Protein AF-A0A520UQL9-F1 (afdb_monomer)

Nearest PDB structures (foldseek):
  7ajf-assembly1_P  TM=7.654E-01  e=9.853E+00  Bos taurus

Structure (mmCIF, N/CA/C/O backbone):
data_AF-A0A520UQL9-F1
#
_entry.id   AF-A0A520UQL9-F1
#
loop_
_atom_site.group_PDB
_atom_site.id
_atom_site.type_symbol
_atom_site.label_atom_id
_atom_site.label_alt_id
_atom_site.label_comp_id
_atom_site.label_asym_id
_atom_site.label_entity_id
_atom_site.label_seq_id
_atom_site.pdbx_PDB_ins_code
_atom_site.Cartn_x
_atom_site.Cartn_y
_atom_site.Cartn_z
_atom_site.occupancy
_atom_site.B_iso_or_equiv
_atom_site.auth_seq_id
_atom_site.auth_comp_id
_atom_site.auth_asym_id
_atom_site.auth_atom_id
_atom_site.pdbx_PDB_model_num
ATOM 1 N N . MET A 1 1 ? -14.254 -18.104 26.180 1.00 41.47 1 MET A N 1
ATOM 2 C CA . MET A 1 1 ? -14.818 -17.098 25.251 1.00 41.47 1 MET A CA 1
ATOM 3 C C . MET A 1 1 ? -13.662 -16.304 24.652 1.00 41.47 1 MET A C 1
ATOM 5 O O . MET A 1 1 ? -13.030 -15.528 25.357 1.00 41.47 1 MET A O 1
ATOM 9 N N . LYS A 1 2 ? -13.276 -16.599 23.405 1.00 42.84 2 LYS A N 1
ATOM 10 C CA . LYS A 1 2 ? -12.095 -16.009 22.752 1.00 42.84 2 LYS A CA 1
ATOM 11 C C . LYS A 1 2 ? -12.445 -14.559 22.393 1.00 42.84 2 LYS A C 1
ATOM 13 O O . LYS A 1 2 ? -13.235 -14.341 21.482 1.00 42.84 2 LYS A O 1
ATOM 18 N N . LYS A 1 3 ? -11.952 -13.603 23.193 1.00 49.78 3 LYS A N 1
ATOM 19 C CA . LYS A 1 3 ? -12.122 -12.146 23.032 1.00 49.78 3 LYS A CA 1
ATOM 20 C C . LYS A 1 3 ? -11.879 -11.794 21.561 1.00 49.78 3 LYS A C 1
ATOM 22 O O . LYS A 1 3 ? -10.737 -11.849 21.113 1.00 49.78 3 LYS A O 1
ATOM 27 N N . GLN A 1 4 ? -12.937 -11.513 20.800 1.00 57.47 4 GLN A N 1
ATOM 28 C CA . GLN A 1 4 ? -12.778 -11.060 19.423 1.00 57.47 4 GLN A CA 1
ATOM 29 C C . GLN A 1 4 ? -12.063 -9.702 19.482 1.00 57.47 4 GLN A C 1
ATOM 31 O O . GLN A 1 4 ? -12.549 -8.798 20.169 1.00 57.47 4 GLN A O 1
ATOM 36 N N . PRO A 1 5 ? -10.872 -9.556 18.877 1.00 57.28 5 PRO A N 1
ATOM 37 C CA . PRO A 1 5 ? -10.184 -8.278 18.868 1.00 57.28 5 PRO A CA 1
ATOM 38 C C . PRO A 1 5 ? -11.042 -7.269 18.106 1.00 57.28 5 PRO A C 1
ATOM 40 O O . PRO A 1 5 ? -11.593 -7.586 17.054 1.00 57.28 5 PRO A O 1
ATOM 43 N N . ASN A 1 6 ? -11.164 -6.067 18.673 1.00 64.06 6 ASN A N 1
ATOM 44 C CA . ASN A 1 6 ? -11.998 -4.991 18.142 1.00 64.06 6 ASN A CA 1
ATOM 45 C C . ASN A 1 6 ? -11.772 -4.843 16.624 1.00 64.06 6 ASN A C 1
ATOM 47 O O . ASN A 1 6 ? -10.610 -4.718 16.216 1.00 64.06 6 ASN A O 1
ATOM 51 N N . PRO A 1 7 ? -12.827 -4.818 15.793 1.00 66.31 7 PRO A N 1
ATOM 52 C CA . PRO A 1 7 ? -12.692 -4.854 14.337 1.00 66.31 7 PRO A CA 1
ATOM 53 C C . PRO A 1 7 ? -11.847 -3.690 13.793 1.00 66.31 7 PRO A C 1
ATOM 55 O O . PRO A 1 7 ? -11.130 -3.871 12.816 1.00 66.31 7 PRO A O 1
ATOM 58 N N . ILE A 1 8 ? -11.813 -2.551 14.501 1.00 65.00 8 ILE A N 1
ATOM 59 C CA . ILE A 1 8 ? -10.966 -1.376 14.217 1.00 65.00 8 ILE A CA 1
ATOM 60 C C . ILE A 1 8 ? -9.467 -1.706 14.310 1.00 65.00 8 ILE A C 1
ATOM 62 O O . ILE A 1 8 ? -8.668 -1.255 13.494 1.00 65.00 8 ILE A O 1
ATOM 66 N N . LYS A 1 9 ? -9.060 -2.498 15.311 1.00 69.94 9 LYS A N 1
ATOM 67 C CA . LYS A 1 9 ? -7.645 -2.837 15.540 1.00 69.94 9 LYS A CA 1
ATOM 68 C C . LYS A 1 9 ? -7.132 -3.792 14.468 1.00 69.94 9 LYS A C 1
ATOM 70 O O . LYS A 1 9 ? -6.023 -3.628 13.974 1.00 69.94 9 LYS A O 1
ATOM 75 N N . VAL A 1 10 ? -7.968 -4.757 14.086 1.00 71.25 10 VAL A N 1
ATOM 76 C CA . VAL A 1 10 ? -7.693 -5.690 12.983 1.00 71.25 10 VAL A CA 1
ATOM 77 C C . VAL A 1 10 ? -7.569 -4.928 11.665 1.00 71.25 10 VAL A C 1
ATOM 79 O O . VAL A 1 10 ? -6.705 -5.211 10.844 1.00 71.25 10 VAL A O 1
ATOM 82 N N . PHE A 1 11 ? -8.383 -3.898 11.499 1.00 72.44 11 PHE A N 1
ATOM 83 C CA . PHE A 1 11 ? -8.328 -2.997 10.367 1.00 72.44 11 PHE A CA 1
ATOM 84 C C . PHE A 1 11 ? -7.072 -2.176 10.230 1.00 72.44 11 PHE A C 1
ATOM 86 O O . PHE A 1 11 ? -6.502 -2.113 9.147 1.00 72.44 11 PHE A O 1
ATOM 93 N N . ALA A 1 12 ? -6.672 -1.529 11.323 1.00 79.44 12 ALA A N 1
ATOM 94 C CA . ALA A 1 12 ? -5.479 -0.712 11.348 1.00 79.44 12 ALA A CA 1
ATOM 95 C C . ALA A 1 12 ? -4.261 -1.573 11.001 1.00 79.44 12 ALA A C 1
ATOM 97 O O . ALA A 1 12 ? -3.436 -1.161 10.194 1.00 79.44 12 ALA A O 1
ATOM 98 N N . LEU A 1 13 ? -4.210 -2.800 11.532 1.00 78.31 13 LEU A N 1
ATOM 99 C CA . LEU A 1 13 ? -3.146 -3.754 11.241 1.00 78.31 13 LEU A CA 1
ATOM 100 C C . LEU A 1 13 ? -3.134 -4.174 9.763 1.00 78.31 13 LEU A C 1
ATOM 102 O O . LEU A 1 13 ? -2.097 -4.078 9.118 1.00 78.31 13 LEU A O 1
ATOM 106 N N . ILE A 1 14 ? -4.288 -4.556 9.209 1.00 74.56 14 ILE A N 1
ATOM 107 C CA . ILE A 1 14 ? -4.409 -4.941 7.794 1.00 74.56 14 ILE A CA 1
ATOM 108 C C . ILE A 1 14 ? -4.089 -3.757 6.875 1.00 74.56 14 ILE A C 1
ATOM 110 O O . ILE A 1 14 ? -3.357 -3.919 5.909 1.00 74.56 14 ILE A O 1
ATOM 114 N N . SER A 1 15 ? -4.580 -2.554 7.179 1.00 75.94 15 SER A N 1
ATOM 115 C C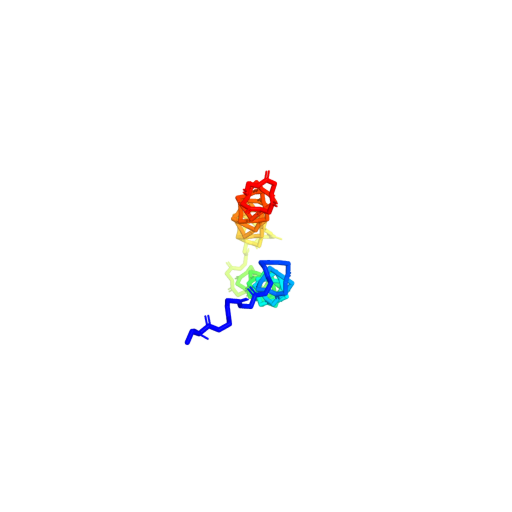A . SER A 1 15 ? -4.311 -1.346 6.387 1.00 75.94 15 SER A CA 1
ATOM 116 C C . SER A 1 15 ? -2.827 -0.976 6.408 1.00 75.94 15 SER A C 1
ATOM 118 O O . SER A 1 15 ? -2.276 -0.566 5.388 1.00 75.94 15 SER A O 1
ATOM 120 N N . PHE A 1 16 ? -2.164 -1.159 7.550 1.00 82.88 16 PHE A N 1
ATOM 121 C CA . PHE A 1 16 ? -0.725 -0.954 7.684 1.00 82.88 16 PHE A CA 1
ATOM 122 C C . PHE A 1 16 ? 0.066 -1.972 6.849 1.00 82.88 16 PHE A C 1
ATOM 124 O O . PHE A 1 16 ? 0.957 -1.597 6.089 1.00 82.88 16 PHE A O 1
ATOM 131 N N . GLU A 1 17 ? -0.316 -3.247 6.913 1.00 78.06 17 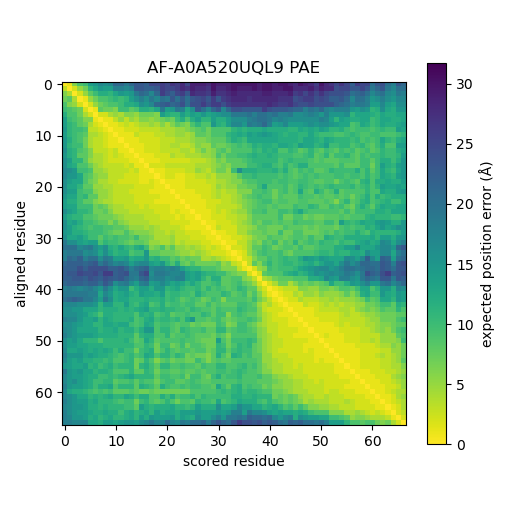GLU A N 1
ATOM 132 C CA . GLU A 1 17 ? 0.293 -4.332 6.136 1.00 78.06 17 GLU A CA 1
ATOM 133 C C . GLU A 1 17 ? 0.074 -4.157 4.616 1.00 78.06 17 GLU A C 1
ATOM 135 O O . GLU A 1 17 ? 0.993 -4.330 3.806 1.00 78.06 17 GLU A O 1
ATOM 140 N N . MET A 1 18 ? -1.119 -3.706 4.219 1.00 79.19 18 MET A N 1
ATOM 141 C CA . MET A 1 18 ? -1.440 -3.323 2.843 1.00 79.19 18 MET A CA 1
ATOM 142 C C . MET A 1 18 ? -0.609 -2.129 2.371 1.00 79.19 18 MET A C 1
ATOM 144 O O . MET A 1 18 ? -0.089 -2.158 1.259 1.00 79.19 18 MET A O 1
ATOM 148 N N . GLY A 1 19 ? -0.452 -1.096 3.204 1.00 81.44 19 GLY A N 1
ATOM 149 C CA . GLY A 1 19 ? 0.362 0.080 2.894 1.00 81.44 19 GLY A CA 1
ATOM 150 C C . GLY A 1 19 ? 1.816 -0.285 2.599 1.00 81.44 19 GLY A C 1
ATOM 151 O O . GLY A 1 19 ? 2.375 0.166 1.597 1.00 81.44 19 GLY A O 1
ATOM 152 N N . ILE A 1 20 ? 2.396 -1.174 3.414 1.00 85.38 20 ILE A N 1
ATOM 153 C CA . ILE A 1 20 ? 3.739 -1.724 3.184 1.00 85.38 20 ILE A CA 1
ATOM 154 C C . ILE A 1 20 ? 3.787 -2.467 1.846 1.00 85.38 20 ILE A C 1
ATOM 156 O O . ILE A 1 20 ? 4.692 -2.229 1.047 1.00 85.38 20 ILE A O 1
ATOM 160 N N . THR A 1 21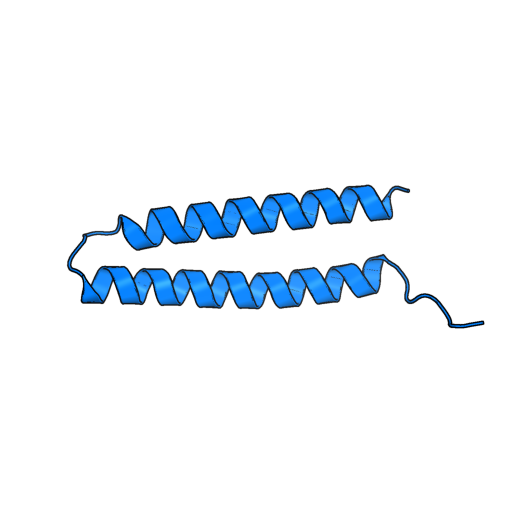 ? 2.795 -3.314 1.565 1.00 79.50 21 THR A N 1
ATOM 161 C CA . THR A 1 21 ? 2.721 -4.090 0.317 1.00 79.50 21 THR A CA 1
ATOM 162 C C . THR A 1 21 ? 2.630 -3.189 -0.919 1.00 79.50 21 THR A C 1
ATOM 164 O O . THR A 1 21 ? 3.366 -3.401 -1.881 1.00 79.50 21 THR A O 1
ATOM 167 N N . ILE A 1 22 ? 1.792 -2.146 -0.896 1.00 79.19 22 ILE A N 1
ATOM 168 C CA . ILE A 1 22 ? 1.636 -1.180 -2.001 1.00 79.19 22 ILE A CA 1
ATOM 169 C C . ILE A 1 22 ? 2.925 -0.386 -2.214 1.00 79.19 22 ILE A C 1
ATOM 171 O O . ILE A 1 22 ? 3.337 -0.178 -3.354 1.00 79.19 22 ILE A O 1
ATOM 175 N N . PHE A 1 23 ? 3.587 0.039 -1.134 1.00 81.56 23 PHE A N 1
ATOM 176 C CA . PHE A 1 23 ? 4.865 0.743 -1.222 1.00 81.56 23 PHE A CA 1
ATOM 177 C C . PHE A 1 23 ? 5.954 -0.146 -1.834 1.00 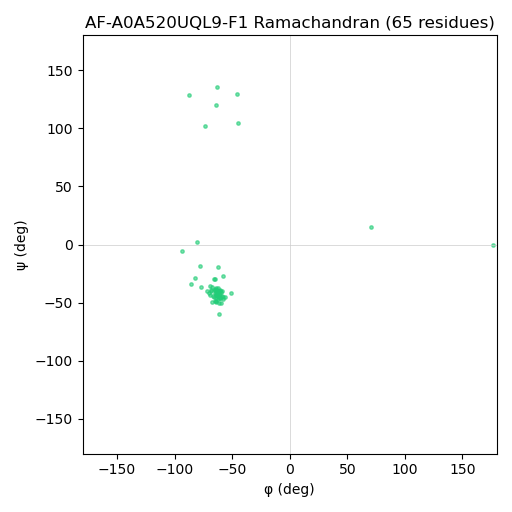81.56 23 PHE A C 1
ATOM 179 O O . PHE A 1 23 ? 6.696 0.298 -2.716 1.00 81.56 23 PHE A O 1
ATOM 186 N N . LEU A 1 24 ? 6.007 -1.417 -1.422 1.00 82.25 24 LEU A N 1
ATOM 187 C CA . LEU A 1 24 ? 6.928 -2.404 -1.976 1.00 82.25 24 LEU A CA 1
ATOM 188 C C . LEU A 1 24 ? 6.667 -2.611 -3.473 1.00 82.25 24 LEU A C 1
ATOM 190 O O . LEU A 1 24 ? 7.588 -2.479 -4.275 1.00 82.25 24 LEU A O 1
ATOM 194 N N . PHE A 1 25 ? 5.409 -2.851 -3.856 1.00 70.94 25 PHE A N 1
ATOM 195 C CA . PHE A 1 25 ? 4.998 -3.046 -5.248 1.00 70.94 25 PHE A CA 1
ATOM 196 C C . PHE A 1 25 ? 5.227 -1.806 -6.118 1.00 70.94 25 PHE A C 1
ATOM 198 O O . PHE A 1 25 ? 5.676 -1.943 -7.250 1.00 70.94 25 PHE A O 1
ATOM 205 N N . SER A 1 26 ? 4.990 -0.596 -5.607 1.00 72.06 26 SER A N 1
ATOM 206 C CA . SER A 1 26 ? 5.266 0.650 -6.334 1.00 72.06 26 SER A CA 1
ATOM 207 C C . SER A 1 26 ? 6.764 0.826 -6.603 1.00 72.06 26 SER A C 1
ATOM 209 O O . SER A 1 26 ? 7.169 1.183 -7.713 1.00 72.06 26 SER A O 1
ATOM 211 N N . ARG A 1 27 ? 7.612 0.515 -5.614 1.00 76.06 27 ARG A N 1
ATOM 212 C CA . ARG A 1 27 ? 9.072 0.554 -5.776 1.00 76.06 27 ARG A CA 1
ATOM 213 C C . ARG A 1 27 ? 9.569 -0.530 -6.735 1.00 76.06 27 ARG A C 1
ATOM 215 O O . ARG A 1 27 ? 10.481 -0.269 -7.516 1.00 76.06 27 ARG A O 1
ATOM 222 N N . LEU A 1 28 ? 8.952 -1.708 -6.703 1.00 77.38 28 LEU A N 1
ATOM 223 C CA . LEU A 1 28 ? 9.253 -2.817 -7.608 1.00 77.38 28 LEU A CA 1
ATOM 224 C C . LEU A 1 28 ? 8.815 -2.493 -9.045 1.00 77.38 28 LEU A C 1
ATOM 226 O O . LEU A 1 28 ? 9.577 -2.732 -9.973 1.00 77.38 28 LEU A O 1
ATOM 230 N N . GLY A 1 29 ? 7.663 -1.841 -9.229 1.00 71.62 29 GLY A N 1
ATOM 231 C CA . GLY A 1 29 ? 7.210 -1.331 -10.526 1.00 71.62 29 GLY A CA 1
ATOM 232 C C . GLY A 1 29 ? 8.211 -0.356 -11.149 1.00 71.62 29 GLY A C 1
ATOM 233 O O . GLY A 1 29 ? 8.590 -0.538 -12.302 1.00 71.62 29 GLY A O 1
ATOM 234 N N . LYS A 1 30 ? 8.738 0.589 -10.353 1.00 71.00 30 LYS A N 1
ATOM 235 C CA . LYS A 1 30 ? 9.807 1.509 -10.793 1.00 71.00 30 LYS A CA 1
ATOM 236 C C . LYS A 1 30 ? 11.083 0.783 -11.211 1.00 71.00 30 LYS A C 1
ATOM 23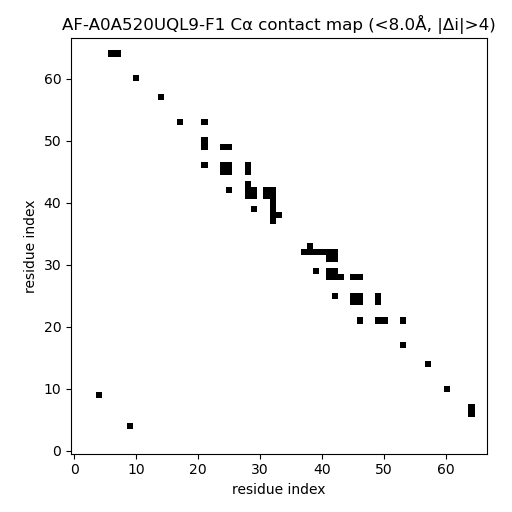8 O O . LYS A 1 30 ? 11.734 1.193 -12.166 1.00 71.00 30 LYS A O 1
ATOM 243 N N . TRP A 1 31 ? 11.452 -0.275 -10.490 1.00 73.12 31 TRP A N 1
ATOM 244 C CA . TRP A 1 31 ? 12.612 -1.094 -10.842 1.00 73.12 31 TRP A CA 1
ATOM 245 C C . TRP A 1 31 ? 12.376 -1.892 -12.128 1.00 73.12 31 TRP A C 1
ATOM 247 O O . TRP A 1 31 ? 13.291 -2.045 -12.933 1.00 73.12 31 TRP A O 1
ATOM 257 N N . LEU A 1 32 ? 11.145 -2.355 -12.348 1.00 69.12 32 LEU A N 1
ATOM 258 C CA . LEU A 1 32 ? 10.763 -3.091 -13.545 1.00 69.12 32 LEU A CA 1
ATOM 259 C C . LEU A 1 32 ? 10.770 -2.197 -14.795 1.00 69.12 32 LEU A C 1
ATOM 261 O O . LEU A 1 32 ? 11.331 -2.606 -15.807 1.00 69.12 32 LEU A O 1
ATOM 265 N N . ASP A 1 33 ? 10.248 -0.967 -14.714 1.00 63.91 33 ASP A N 1
ATOM 266 C CA . ASP A 1 33 ? 10.364 0.009 -15.816 1.00 63.91 33 ASP A CA 1
ATOM 267 C C . ASP A 1 33 ? 11.831 0.339 -16.127 1.00 63.91 33 ASP A C 1
ATOM 269 O O . ASP A 1 33 ? 12.214 0.403 -17.294 1.00 63.91 33 ASP A O 1
ATOM 273 N N . ALA A 1 34 ? 12.678 0.472 -15.097 1.00 68.00 34 ALA A N 1
ATOM 274 C CA . ALA A 1 34 ? 14.106 0.732 -15.276 1.00 68.00 34 ALA A CA 1
ATOM 275 C C . ALA A 1 34 ? 14.862 -0.4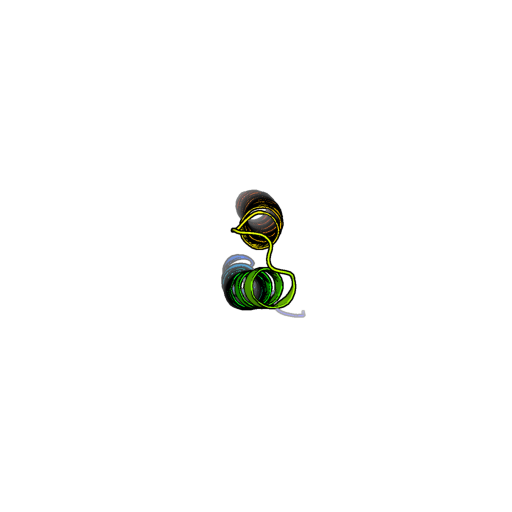32 -15.948 1.00 68.00 34 ALA A C 1
ATOM 277 O O . ALA A 1 34 ? 15.846 -0.190 -16.642 1.00 68.00 34 ALA A O 1
ATOM 278 N N . ASN A 1 35 ? 14.416 -1.679 -15.758 1.00 66.69 35 ASN A N 1
ATOM 279 C CA . ASN A 1 35 ? 15.045 -2.866 -16.350 1.00 66.69 35 ASN A CA 1
ATOM 280 C C . ASN A 1 35 ? 14.548 -3.173 -17.771 1.00 66.69 35 ASN A C 1
ATOM 282 O O . ASN A 1 35 ? 15.312 -3.668 -18.592 1.00 66.69 35 ASN A O 1
ATOM 286 N N . TYR A 1 36 ? 13.273 -2.899 -18.067 1.00 64.69 36 TYR A N 1
ATOM 287 C CA . TYR A 1 36 ? 12.666 -3.232 -19.360 1.00 64.69 36 TYR A CA 1
ATOM 288 C C . TYR A 1 36 ? 12.711 -2.088 -20.390 1.00 64.69 36 TYR A C 1
ATOM 290 O O . TYR A 1 36 ? 12.325 -2.301 -21.537 1.00 64.69 36 TYR A O 1
ATOM 298 N N . GLY A 1 37 ? 13.178 -0.889 -20.018 1.00 57.88 37 GLY A N 1
ATOM 299 C CA . GLY A 1 37 ? 13.337 0.240 -20.947 1.00 57.88 37 GLY A CA 1
ATOM 300 C C . GLY A 1 37 ? 12.019 0.858 -21.432 1.00 57.88 37 GLY A C 1
ATOM 301 O O . GLY A 1 37 ? 12.017 1.613 -22.401 1.00 57.88 37 GLY A O 1
ATOM 302 N N . TYR A 1 38 ? 10.898 0.550 -20.771 1.00 59.97 38 TYR A N 1
ATOM 303 C CA . TYR A 1 38 ? 9.613 1.205 -21.011 1.00 59.97 38 TYR A CA 1
ATOM 304 C C . TYR A 1 38 ? 9.518 2.453 -20.130 1.00 59.97 38 TYR A C 1
ATOM 306 O O . TYR A 1 38 ? 9.726 2.396 -18.923 1.00 59.97 38 TYR A O 1
ATOM 314 N N . ASP A 1 39 ? 9.192 3.592 -20.740 1.00 62.25 39 ASP A N 1
ATOM 315 C CA . ASP A 1 39 ? 9.414 4.922 -20.153 1.00 62.25 39 ASP A CA 1
ATOM 316 C C . ASP A 1 39 ? 8.641 5.199 -18.847 1.00 62.25 39 ASP A C 1
ATOM 318 O O . ASP A 1 39 ? 9.031 6.101 -18.110 1.00 62.25 39 ASP A O 1
ATOM 322 N N . LYS A 1 40 ? 7.568 4.438 -18.551 1.00 64.50 40 LYS A N 1
ATOM 323 C CA . LYS A 1 40 ? 6.776 4.461 -17.289 1.00 64.50 40 LYS A CA 1
ATOM 324 C C . LYS A 1 40 ? 5.544 3.534 -17.270 1.00 64.50 40 LYS A C 1
ATOM 326 O O . LYS A 1 40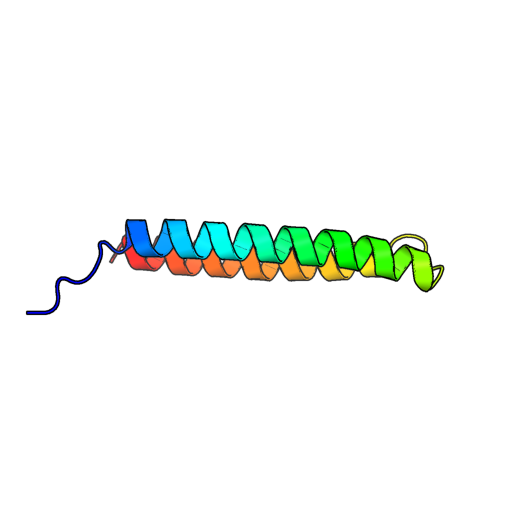 ? 4.762 3.547 -16.311 1.00 64.50 40 LYS A O 1
ATOM 331 N N . THR A 1 41 ? 5.278 2.807 -18.356 1.00 70.12 41 THR A N 1
ATOM 332 C CA . THR A 1 41 ? 3.988 2.132 -18.570 1.00 70.12 41 THR A CA 1
ATOM 333 C C . THR A 1 41 ? 3.728 1.033 -17.543 1.00 70.12 41 THR A C 1
ATOM 335 O O . THR A 1 41 ? 2.602 0.919 -17.049 1.00 70.12 41 THR A O 1
ATOM 338 N N . PHE A 1 42 ? 4.749 0.256 -17.165 1.00 68.06 42 PHE A N 1
ATOM 339 C CA . PHE A 1 42 ? 4.565 -0.829 -16.204 1.00 68.06 42 PHE A CA 1
ATOM 340 C C . PHE A 1 42 ? 4.465 -0.306 -14.773 1.00 68.06 42 PHE A C 1
ATOM 342 O O . PHE A 1 42 ? 3.625 -0.801 -14.023 1.00 68.06 42 PHE A O 1
ATOM 349 N N . THR A 1 43 ? 5.208 0.738 -14.391 1.00 69.19 43 THR A N 1
ATOM 350 C CA . THR A 1 43 ? 5.045 1.374 -13.071 1.00 69.19 43 THR A CA 1
ATOM 351 C C . THR A 1 43 ? 3.640 1.927 -12.915 1.00 69.19 43 THR A C 1
ATOM 353 O O . THR A 1 43 ? 3.021 1.720 -11.872 1.00 69.19 43 THR A O 1
ATOM 356 N N . ILE A 1 44 ? 3.126 2.623 -13.932 1.00 74.94 44 ILE A N 1
ATOM 357 C CA . ILE A 1 44 ? 1.793 3.232 -13.888 1.00 74.94 44 ILE A CA 1
ATOM 358 C C . ILE A 1 44 ? 0.717 2.149 -13.801 1.00 74.94 44 ILE A C 1
ATOM 360 O O . ILE A 1 44 ? -0.123 2.218 -12.905 1.00 74.94 44 ILE A O 1
ATOM 364 N N . ALA A 1 45 ? 0.773 1.120 -14.652 1.00 79.62 45 ALA A N 1
ATOM 365 C CA . ALA A 1 45 ? -0.196 0.026 -14.634 1.00 79.62 45 ALA A CA 1
ATOM 366 C C . ALA A 1 45 ? -0.174 -0.753 -13.305 1.00 79.62 45 ALA A C 1
ATOM 368 O O . ALA A 1 45 ? -1.227 -1.011 -12.714 1.00 79.62 45 ALA A O 1
ATOM 369 N N . LEU A 1 46 ? 1.015 -1.075 -12.788 1.00 73.88 46 LEU A N 1
ATOM 370 C CA . LEU A 1 46 ? 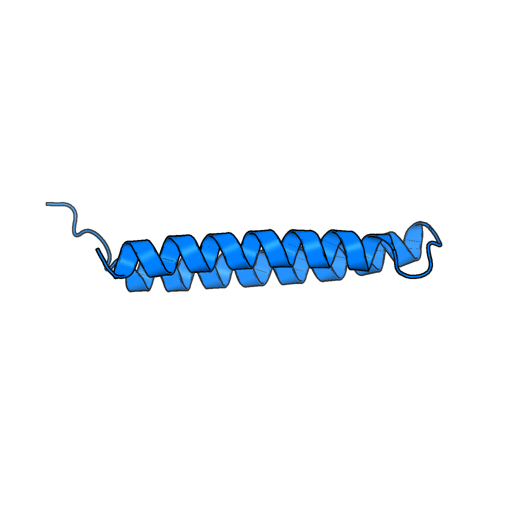1.179 -1.819 -11.538 1.00 73.88 46 LEU A CA 1
ATOM 371 C C . LEU A 1 46 ? 0.745 -0.987 -10.320 1.00 73.88 46 LEU A C 1
ATOM 373 O O . LEU A 1 46 ? 0.078 -1.500 -9.422 1.00 73.88 46 LEU A O 1
ATOM 377 N N . THR A 1 47 ? 1.059 0.313 -10.312 1.00 74.75 47 THR A N 1
ATOM 378 C CA . THR A 1 47 ? 0.668 1.234 -9.232 1.00 74.75 47 THR A CA 1
ATOM 379 C C . THR A 1 47 ? -0.839 1.497 -9.238 1.00 74.75 47 THR A C 1
ATOM 381 O O . THR A 1 47 ? -1.450 1.461 -8.174 1.00 74.75 47 THR A O 1
ATOM 384 N N . LEU A 1 48 ? -1.465 1.695 -10.405 1.00 79.94 48 LEU A N 1
ATOM 385 C CA . LEU A 1 48 ? -2.925 1.842 -10.526 1.00 79.94 48 LEU A CA 1
ATOM 386 C C . LEU A 1 48 ? -3.664 0.578 -10.082 1.00 79.94 48 LEU A C 1
ATOM 388 O O . LEU A 1 48 ? -4.662 0.667 -9.370 1.00 79.94 48 LEU A O 1
ATOM 392 N N . THR A 1 49 ? -3.148 -0.596 -10.446 1.00 79.62 49 THR A N 1
ATOM 393 C CA . THR A 1 49 ? -3.733 -1.878 -10.030 1.00 79.62 49 THR A CA 1
ATOM 394 C C . THR A 1 49 ? -3.600 -2.076 -8.516 1.00 79.62 49 THR A C 1
ATOM 396 O O . THR A 1 49 ? -4.573 -2.429 -7.848 1.00 79.62 49 THR A O 1
ATOM 399 N N . GLY A 1 50 ? -2.425 -1.776 -7.948 1.00 74.88 50 GLY A N 1
ATOM 400 C CA . GLY A 1 50 ? -2.199 -1.806 -6.500 1.00 74.88 50 GLY A CA 1
ATOM 401 C C . GLY A 1 50 ? -3.083 -0.813 -5.742 1.00 74.88 50 GLY A C 1
ATOM 402 O O . GLY A 1 50 ? -3.651 -1.156 -4.706 1.00 74.88 50 GLY A O 1
ATOM 403 N N . PHE A 1 51 ? -3.270 0.388 -6.291 1.00 79.50 51 PHE A N 1
ATOM 404 C CA . PHE A 1 51 ? -4.164 1.404 -5.743 1.00 79.50 51 PHE A CA 1
ATOM 405 C C . PHE A 1 51 ? -5.631 0.957 -5.764 1.00 79.50 51 PHE A C 1
ATOM 407 O O . PHE A 1 51 ? -6.314 1.059 -4.746 1.00 79.50 51 PHE A O 1
ATOM 414 N N . ALA A 1 52 ? -6.114 0.403 -6.880 1.00 81.56 52 ALA A N 1
ATOM 415 C CA . ALA A 1 52 ? -7.485 -0.092 -6.995 1.00 81.56 52 ALA A CA 1
ATOM 416 C C . ALA A 1 52 ? -7.777 -1.216 -5.984 1.00 81.56 52 ALA A C 1
ATOM 418 O O . ALA A 1 52 ? -8.811 -1.207 -5.309 1.00 81.56 52 ALA A O 1
ATOM 419 N N . LEU A 1 53 ? -6.842 -2.156 -5.816 1.00 79.44 53 LEU A N 1
ATOM 420 C CA . LEU A 1 53 ? -6.951 -3.226 -4.821 1.00 79.44 53 LEU A CA 1
ATOM 421 C C . LEU A 1 53 ? -6.991 -2.677 -3.391 1.00 79.44 53 LEU A C 1
ATOM 423 O O . LEU A 1 53 ? -7.871 -3.056 -2.614 1.00 79.44 53 LEU A O 1
ATOM 427 N N . ALA A 1 54 ? -6.091 -1.749 -3.064 1.00 75.12 54 ALA A N 1
ATOM 428 C CA . ALA A 1 54 ? -6.040 -1.091 -1.763 1.00 75.12 54 ALA A CA 1
ATOM 429 C C . ALA A 1 54 ? -7.348 -0.368 -1.430 1.00 75.12 54 ALA A C 1
ATOM 431 O O . ALA A 1 54 ? -7.907 -0.542 -0.347 1.00 75.12 54 ALA A O 1
ATOM 432 N N . PHE A 1 55 ? -7.870 0.394 -2.392 1.00 82.12 55 PHE A N 1
ATOM 433 C CA . PHE A 1 55 ? -9.108 1.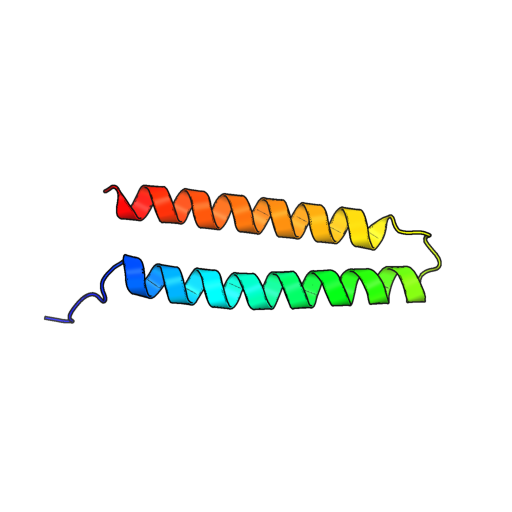149 -2.242 1.00 82.12 55 PHE A CA 1
ATOM 434 C C . PHE A 1 55 ? -10.302 0.226 -1.977 1.00 82.12 55 PHE A C 1
ATOM 436 O O . PHE A 1 55 ? -11.104 0.467 -1.074 1.00 82.12 55 PHE A O 1
ATOM 443 N N . THR A 1 56 ? -10.383 -0.884 -2.713 1.00 80.19 56 THR A N 1
ATOM 444 C CA . THR A 1 56 ? -11.455 -1.874 -2.546 1.00 80.19 56 THR A CA 1
ATOM 445 C C . THR A 1 56 ? -11.388 -2.555 -1.179 1.00 80.19 56 THR A C 1
ATOM 447 O O . THR A 1 56 ? -12.421 -2.824 -0.559 1.00 80.19 56 THR A O 1
ATOM 450 N N . LEU A 1 57 ? -10.175 -2.838 -0.697 1.00 77.00 57 LEU A N 1
ATOM 451 C CA . LEU A 1 57 ? -9.965 -3.456 0.605 1.00 77.00 57 LEU A CA 1
ATOM 452 C C . LEU A 1 57 ? -10.366 -2.509 1.724 1.00 77.00 57 LEU A C 1
ATOM 454 O O . LEU A 1 57 ? -11.206 -2.914 2.519 1.00 77.00 57 LEU A O 1
ATOM 458 N N . VAL A 1 58 ? -9.907 -1.254 1.706 1.00 76.62 58 VAL A N 1
ATOM 459 C CA . VAL A 1 58 ? -10.326 -0.213 2.662 1.00 76.62 58 VAL A CA 1
ATOM 460 C C . VAL A 1 58 ? -11.844 -0.033 2.652 1.00 76.62 58 VAL A C 1
ATOM 462 O O . VAL A 1 58 ? -12.455 -0.027 3.716 1.00 76.62 58 VAL A O 1
ATOM 465 N N . TYR A 1 59 ? -12.481 0.033 1.479 1.00 80.75 59 TYR A N 1
ATOM 466 C CA . TYR A 1 59 ? -13.936 0.171 1.365 1.00 80.75 59 TYR A CA 1
ATOM 467 C C . TYR A 1 59 ? -14.698 -0.992 2.018 1.00 80.75 59 TYR A C 1
ATOM 469 O O . TYR A 1 59 ? -15.589 -0.783 2.847 1.00 80.75 59 TYR A O 1
ATOM 477 N N . LYS A 1 60 ? -14.326 -2.236 1.684 1.00 78.00 60 LYS A N 1
ATOM 478 C CA . LYS A 1 60 ? -14.924 -3.441 2.287 1.00 78.00 60 LYS A CA 1
ATOM 479 C C . LYS A 1 60 ? -14.739 -3.455 3.784 1.00 78.00 60 LYS A C 1
ATOM 481 O O . LYS A 1 60 ? -15.630 -3.876 4.519 1.00 78.00 60 LYS A O 1
ATOM 486 N N . GLN A 1 61 ? -13.562 -3.029 4.209 1.00 69.12 61 GLN A N 1
ATOM 487 C CA . GLN A 1 61 ? -13.251 -2.920 5.596 1.00 69.12 61 GLN A CA 1
ATOM 488 C C . GLN A 1 61 ? -14.217 -1.903 6.223 1.00 69.12 61 GLN A C 1
ATOM 490 O O . GLN A 1 61 ? -14.967 -2.303 7.114 1.00 69.12 61 GLN A O 1
ATOM 495 N N . VAL A 1 62 ? -14.264 -0.639 5.779 1.00 75.81 62 VAL A N 1
ATOM 496 C CA . VAL A 1 62 ? -15.111 0.424 6.376 1.00 75.81 62 VAL A CA 1
ATOM 497 C C . VAL A 1 62 ? -16.564 -0.030 6.511 1.00 75.81 62 VAL A C 1
ATOM 499 O O . VAL A 1 62 ? -17.174 0.134 7.566 1.00 75.81 62 VAL A O 1
ATOM 502 N N . ASN A 1 63 ? -17.089 -0.712 5.496 1.00 75.75 63 ASN A N 1
ATOM 503 C CA . ASN A 1 63 ? -18.446 -1.246 5.527 1.00 75.75 63 ASN A CA 1
ATOM 504 C C . ASN A 1 63 ? -18.661 -2.344 6.594 1.00 75.75 63 ASN A C 1
ATOM 506 O O . ASN A 1 63 ? -19.750 -2.492 7.135 1.00 75.75 63 ASN A O 1
ATOM 510 N N . LYS A 1 64 ? -17.617 -3.112 6.919 1.00 70.12 64 LYS A N 1
ATOM 511 C CA . LYS A 1 64 ? -17.622 -4.163 7.949 1.00 70.12 64 LYS A CA 1
ATOM 512 C C . LYS A 1 64 ? -17.514 -3.610 9.375 1.00 70.12 64 LYS A C 1
ATOM 514 O O . LYS A 1 64 ? -17.797 -4.343 10.310 1.00 70.12 64 LYS A O 1
ATOM 519 N N . LEU A 1 65 ? -17.062 -2.364 9.541 1.00 64.06 65 LEU A N 1
ATOM 520 C CA . LEU A 1 65 ? -17.099 -1.646 10.823 1.00 64.06 65 LEU A CA 1
ATOM 521 C C . LEU A 1 65 ? -18.454 -1.017 11.108 1.00 64.06 65 LEU A C 1
ATOM 523 O O . LEU A 1 65 ? -18.801 -0.824 12.266 1.00 64.06 65 LEU A O 1
ATOM 527 N N . ASN A 1 66 ? -19.183 -0.665 10.053 1.00 60.91 66 ASN A N 1
ATOM 528 C CA . ASN A 1 66 ? -20.493 -0.041 10.166 1.00 60.91 66 ASN A CA 1
ATOM 529 C C . ASN A 1 66 ? -21.623 -1.057 10.434 1.00 60.91 66 ASN A C 1
ATOM 531 O O . ASN A 1 66 ? -22.790 -0.678 10.463 1.00 60.91 66 ASN A O 1
ATOM 535 N N . LYS A 1 67 ? -21.291 -2.345 10.578 1.00 48.31 67 LYS A N 1
ATOM 536 C CA . LYS A 1 67 ? -22.218 -3.459 10.785 1.00 48.31 67 LYS A CA 1
ATOM 537 C C . LYS A 1 67 ? -21.820 -4.240 12.028 1.00 48.31 67 LYS A C 1
ATOM 539 O O . LYS A 1 67 ? -22.745 -4.676 12.743 1.00 48.31 67 LYS A O 1
#

Sequence (67 aa):
MKKQPNPIKVFALISFEMGITIFLFSRLGKWLDANYGYDKTFTIALTLTGFALAFTLVYKQVNKLNK

Foldseek 3Di:
DPPDPQLVVVVVVVLVVLVVVLVVQLVVQVVVCVVVVPPRVSSVVSNVVSVVVSVVVNVVSVVVNVD

Radius of gyration: 15.96 Å; Cα contacts (8 Å, |Δi|>4): 34; chains: 1; bounding box: 37×22×46 Å

Solvent-accessible surface area (backbone atoms only — not comparable to full-atom values): 3798 Å² total; per-residue (Å²): 132,84,79,74,74,57,70,67,61,57,45,53,52,50,54,51,54,48,51,53,51,45,53,50,50,41,54,49,21,51,52,48,18,71,72,70,73,43,96,46,62,56,25,51,53,49,38,53,52,46,47,53,53,51,52,52,48,54,51,56,47,56,59,62,70,78,105

Mean predicted aligned error: 9.89 Å

pLDDT: mean 71.4, std 9.47, range [41.47, 85.38]

Secondary structure (DSSP, 8-state):
---PPPHHHHHHHHHHHHHHHHHHHHHHHHHHHHHHT-SSHHHHHHHHHHHHHHHHHHHHHHHHH--